Protein AF-A0A937PZT2-F1 (afdb_monomer_lite)

Radius of gyration: 29.82 Å; chains: 1; bounding box: 69×20×67 Å

pLDDT: mean 81.59, std 13.22, range [53.22, 98.12]

Structure (mmCIF, N/CA/C/O backbone):
data_AF-A0A937PZT2-F1
#
_entry.id   AF-A0A937PZT2-F1
#
loop_
_atom_site.group_PDB
_atom_site.id
_atom_site.type_symbol
_atom_site.label_atom_id
_atom_site.label_alt_id
_atom_site.label_comp_id
_atom_site.label_asym_id
_atom_site.label_entity_id
_atom_site.label_seq_id
_atom_site.pdbx_PDB_ins_code
_atom_site.Cartn_x
_atom_site.Cartn_y
_atom_site.Cartn_z
_atom_site.occupancy
_atom_site.B_iso_or_equiv
_atom_site.auth_seq_id
_atom_site.auth_comp_id
_atom_site.auth_asym_id
_atom_site.auth_atom_id
_atom_site.pdbx_PDB_model_num
ATOM 1 N N . MET A 1 1 ? -33.482 -13.984 19.780 1.00 71.88 1 MET A N 1
ATOM 2 C CA . MET A 1 1 ? -32.181 -13.299 19.567 1.00 71.88 1 MET A CA 1
ATOM 3 C C . MET A 1 1 ? -32.305 -11.774 19.459 1.00 71.88 1 MET A C 1
ATOM 5 O O . MET A 1 1 ? -31.570 -11.086 20.154 1.00 71.88 1 MET A O 1
ATOM 9 N N . LEU A 1 2 ? -33.260 -11.227 18.690 1.00 85.56 2 LEU A N 1
ATOM 10 C CA . LEU A 1 2 ? -33.494 -9.770 18.560 1.00 85.56 2 LEU A CA 1
ATOM 11 C C . LEU A 1 2 ? -33.639 -9.013 19.896 1.00 85.56 2 LEU A C 1
ATOM 13 O O . LEU A 1 2 ? -33.110 -7.914 20.042 1.00 85.56 2 LEU A O 1
ATOM 17 N N . ASN A 1 3 ? -34.292 -9.614 20.896 1.00 92.06 3 ASN A N 1
ATOM 18 C CA . ASN A 1 3 ? -34.435 -8.995 22.219 1.00 92.06 3 ASN A CA 1
ATOM 19 C C . ASN A 1 3 ? -33.090 -8.808 22.937 1.00 92.06 3 ASN A C 1
ATOM 21 O O . ASN A 1 3 ? -32.874 -7.772 23.558 1.00 92.06 3 ASN A O 1
ATOM 25 N N . ILE A 1 4 ? -32.165 -9.761 22.798 1.00 92.69 4 ILE A N 1
ATOM 26 C CA . ILE A 1 4 ? -30.829 -9.689 23.406 1.00 92.69 4 ILE A CA 1
ATOM 27 C C . ILE A 1 4 ? -30.022 -8.562 22.753 1.00 92.69 4 ILE A C 1
ATOM 29 O O . ILE A 1 4 ? -29.423 -7.747 23.451 1.00 92.69 4 ILE A O 1
ATOM 33 N N . PHE A 1 5 ? -30.084 -8.448 21.423 1.00 93.56 5 PHE A N 1
ATOM 34 C CA . PHE A 1 5 ? -29.448 -7.356 20.681 1.00 93.56 5 PHE A CA 1
ATOM 35 C C . PHE A 1 5 ? -29.982 -5.977 21.107 1.00 93.56 5 PHE A C 1
ATOM 37 O O . PHE A 1 5 ? -29.216 -5.048 21.366 1.00 93.56 5 PHE A O 1
ATOM 44 N N . LYS A 1 6 ? -31.305 -5.857 21.281 1.00 93.56 6 LYS A N 1
ATOM 45 C CA . LYS A 1 6 ? -31.966 -4.626 21.744 1.00 93.56 6 LYS A CA 1
ATOM 46 C C . LYS A 1 6 ? -31.543 -4.237 23.166 1.00 93.56 6 LYS A C 1
ATOM 48 O O . LYS A 1 6 ? -31.364 -3.053 23.455 1.00 93.56 6 LYS A O 1
ATOM 53 N N . ILE A 1 7 ? -31.362 -5.224 24.046 1.00 92.88 7 ILE A N 1
ATOM 54 C CA . ILE A 1 7 ? -30.861 -5.022 25.414 1.00 92.88 7 ILE A CA 1
ATOM 55 C C . ILE A 1 7 ? -29.391 -4.585 25.388 1.00 92.88 7 ILE A C 1
ATOM 57 O O . ILE A 1 7 ? -29.039 -3.619 26.065 1.00 92.88 7 ILE A O 1
ATOM 61 N N . ALA A 1 8 ? -28.551 -5.221 24.569 1.00 91.75 8 ALA A N 1
ATOM 62 C CA . ALA A 1 8 ? -27.136 -4.880 24.436 1.00 91.75 8 ALA A CA 1
ATOM 63 C C . ALA A 1 8 ? -26.926 -3.432 23.960 1.00 91.75 8 ALA A C 1
ATOM 65 O O . ALA A 1 8 ? -26.168 -2.689 24.581 1.00 91.75 8 ALA A O 1
ATOM 66 N N . ILE A 1 9 ? -27.654 -2.988 22.927 1.00 92.94 9 ILE A N 1
ATOM 67 C CA . ILE A 1 9 ? -27.579 -1.601 22.433 1.00 92.94 9 ILE A CA 1
ATOM 68 C C . ILE A 1 9 ? -28.005 -0.604 23.511 1.00 92.94 9 ILE A C 1
ATOM 70 O O . ILE A 1 9 ? -27.313 0.386 23.748 1.00 92.94 9 ILE A O 1
ATOM 74 N N . ARG A 1 10 ? -29.120 -0.862 24.206 1.00 93.56 10 ARG A N 1
ATOM 75 C CA . ARG A 1 10 ? -29.568 0.003 25.308 1.00 93.56 10 ARG A CA 1
ATOM 76 C C . ARG A 1 10 ? -28.535 0.072 26.430 1.00 93.56 10 ARG A C 1
ATOM 78 O O . ARG A 1 10 ? -28.329 1.145 26.988 1.00 93.56 10 ARG A O 1
ATOM 85 N N . ASN A 1 11 ? -27.865 -1.038 26.729 1.00 92.50 11 ASN A N 1
ATOM 86 C CA . ASN A 1 11 ? -26.810 -1.092 27.736 1.00 92.50 11 ASN A CA 1
ATOM 87 C C . ASN A 1 11 ? -25.594 -0.235 27.341 1.00 92.50 11 ASN A C 1
ATOM 89 O O . ASN A 1 11 ? -25.124 0.578 28.135 1.00 92.50 11 ASN A O 1
ATOM 93 N N . LEU A 1 12 ? -25.136 -0.347 26.091 1.00 92.75 12 LEU A N 1
ATOM 94 C CA . LEU A 1 12 ? -24.042 0.467 25.549 1.00 92.75 12 LEU A CA 1
ATOM 95 C C . LEU A 1 12 ? -24.384 1.967 25.561 1.00 92.75 12 LEU A C 1
ATOM 97 O O . LEU A 1 12 ? -23.583 2.794 25.993 1.00 92.75 12 LEU A O 1
ATOM 101 N N . LEU A 1 13 ? -25.606 2.322 25.156 1.00 91.69 13 LEU A N 1
ATOM 102 C CA . LEU A 1 13 ? -26.080 3.710 25.144 1.00 91.69 13 LEU A CA 1
ATOM 103 C C . LEU A 1 13 ? -26.300 4.290 26.548 1.00 91.69 13 LEU A C 1
ATOM 105 O O . LEU A 1 13 ? -26.262 5.511 26.703 1.00 91.69 13 LEU A O 1
ATOM 109 N N . ARG A 1 14 ? -26.519 3.448 27.567 1.00 93.88 14 ARG A N 1
ATOM 110 C CA . ARG A 1 14 ? -26.635 3.868 28.972 1.00 93.88 14 ARG A CA 1
ATOM 111 C C . ARG A 1 14 ? -25.271 4.207 29.572 1.00 93.88 14 ARG A C 1
ATOM 113 O O . ARG A 1 14 ? -25.140 5.220 30.251 1.00 93.88 14 ARG A O 1
ATOM 120 N N . TYR A 1 15 ? -24.246 3.406 29.282 1.00 91.19 15 TYR A N 1
ATOM 121 C CA . TYR A 1 15 ? -22.889 3.569 29.819 1.00 91.19 15 TYR A CA 1
ATOM 122 C C . TYR A 1 15 ? -21.925 4.224 28.818 1.00 91.19 15 TYR A C 1
ATOM 124 O O . TYR A 1 15 ? -20.812 3.742 28.599 1.00 91.19 15 TYR A O 1
ATOM 132 N N . LYS A 1 16 ? -22.327 5.371 28.250 1.00 89.00 16 LYS A N 1
ATOM 133 C CA . LYS A 1 16 ? -21.617 6.041 27.143 1.00 89.00 16 LYS A CA 1
ATOM 134 C C . LYS A 1 16 ? -20.126 6.256 27.391 1.00 89.00 16 LYS A C 1
ATOM 136 O O . LYS A 1 16 ? -19.334 5.990 26.500 1.00 89.00 16 LYS A O 1
ATOM 141 N N . ARG A 1 17 ? -19.726 6.698 28.591 1.00 93.88 17 ARG A N 1
ATOM 142 C CA . ARG A 1 17 ? -18.309 6.967 28.912 1.00 93.88 17 ARG A CA 1
ATOM 143 C C . ARG A 1 17 ? -17.445 5.708 28.808 1.00 93.88 17 ARG A C 1
ATOM 145 O O . ARG A 1 17 ? -16.409 5.729 28.156 1.00 93.88 17 ARG A O 1
ATOM 152 N N . ARG A 1 18 ? -17.896 4.603 29.409 1.00 94.06 18 ARG A N 1
ATOM 153 C CA . ARG A 1 18 ? -17.177 3.322 29.383 1.00 94.06 18 ARG A CA 1
ATOM 154 C C . ARG A 1 18 ? -17.137 2.746 27.972 1.00 94.06 18 ARG A C 1
ATOM 156 O O . ARG A 1 18 ? -16.071 2.356 27.516 1.00 94.06 18 ARG A O 1
ATOM 163 N N . THR A 1 19 ? -18.280 2.730 27.286 1.00 94.88 19 THR A N 1
ATOM 164 C CA . THR A 1 19 ? -18.370 2.228 25.911 1.00 94.88 19 THR A CA 1
ATOM 165 C C . THR A 1 19 ? -17.485 3.025 24.962 1.00 94.88 19 THR A C 1
ATOM 167 O O . THR A 1 19 ? -16.794 2.418 24.149 1.00 94.88 19 THR A O 1
ATOM 170 N N . LEU A 1 20 ? -17.458 4.355 25.090 1.00 95.06 20 LEU A N 1
ATOM 171 C CA . LEU A 1 20 ? -16.613 5.219 24.271 1.00 95.06 20 LEU A CA 1
ATOM 172 C C . LEU A 1 20 ? -15.132 4.904 24.490 1.00 95.06 20 LEU A C 1
ATOM 174 O O . LEU A 1 20 ? -14.427 4.679 23.519 1.00 95.06 20 LEU A O 1
ATOM 178 N N . LEU A 1 21 ? -14.671 4.801 25.741 1.00 96.00 21 LEU A N 1
ATOM 179 C CA . LEU A 1 21 ? -13.271 4.468 26.034 1.00 96.00 21 LEU A CA 1
ATOM 180 C C . LEU A 1 21 ? -12.857 3.123 25.421 1.00 96.00 21 LEU A C 1
ATOM 182 O O . LEU A 1 21 ? -11.826 3.041 24.758 1.00 96.00 21 LEU A O 1
ATOM 186 N N . THR A 1 22 ? -13.675 2.081 25.588 1.00 95.31 22 THR A N 1
ATOM 187 C CA . THR A 1 22 ? -13.370 0.753 25.034 1.00 95.31 22 THR A CA 1
ATOM 188 C C . THR A 1 22 ? -13.438 0.722 23.510 1.00 95.31 22 THR A C 1
ATOM 190 O O . THR A 1 22 ? -12.576 0.124 22.874 1.00 95.31 22 THR A O 1
ATOM 193 N N . ALA A 1 23 ? -14.440 1.374 22.913 1.00 95.94 23 ALA A N 1
ATOM 194 C CA . ALA A 1 23 ? -14.599 1.410 21.464 1.00 95.94 23 ALA A CA 1
ATOM 195 C C . ALA A 1 23 ? -13.478 2.219 20.806 1.00 95.94 23 ALA A C 1
ATOM 197 O O . ALA A 1 23 ? -12.923 1.773 19.808 1.00 95.94 23 ALA A O 1
ATOM 198 N N . SER A 1 24 ? -13.095 3.356 21.395 1.00 96.56 24 SER A N 1
ATOM 199 C CA . SER A 1 24 ? -11.981 4.175 20.917 1.00 96.56 24 SER A CA 1
ATOM 200 C C . SER A 1 24 ? -10.654 3.431 20.993 1.00 96.56 24 SER A C 1
ATOM 202 O O . SER A 1 24 ? -9.890 3.488 20.039 1.00 96.56 24 SER A O 1
ATOM 204 N N . LEU A 1 25 ? -10.389 2.689 22.074 1.00 96.88 25 LEU A N 1
ATOM 205 C CA . LEU A 1 25 ? -9.168 1.886 22.193 1.00 96.88 25 LEU A CA 1
ATOM 206 C C . LEU A 1 25 ? -9.049 0.868 21.046 1.00 96.88 25 LEU A C 1
ATOM 208 O O . LEU A 1 25 ? -8.008 0.780 20.398 1.00 96.88 25 LEU A O 1
ATOM 212 N N . VAL A 1 26 ? -10.134 0.138 20.766 1.00 97.38 26 VAL A N 1
ATOM 213 C CA . VAL A 1 26 ? -10.181 -0.830 19.660 1.00 97.38 26 VAL A CA 1
ATOM 214 C C . VAL A 1 26 ? -10.065 -0.122 18.310 1.00 97.38 26 VAL A C 1
ATOM 216 O O . VAL A 1 26 ? -9.278 -0.546 17.468 1.00 97.38 26 VAL A O 1
ATOM 219 N N . ALA A 1 27 ? -10.804 0.970 18.107 1.00 97.56 27 ALA A N 1
ATOM 220 C CA . ALA A 1 27 ? -10.792 1.726 16.860 1.00 97.56 27 ALA A CA 1
ATOM 221 C C . ALA A 1 27 ? -9.396 2.270 16.536 1.00 97.56 27 ALA A C 1
ATOM 223 O O . ALA A 1 27 ? -8.922 2.090 15.420 1.00 97.56 27 ALA A O 1
ATOM 224 N N . ILE A 1 28 ? -8.712 2.866 17.516 1.00 97.81 28 ILE A N 1
ATOM 225 C CA . ILE A 1 28 ? -7.344 3.373 17.360 1.00 97.81 28 ILE A CA 1
ATOM 226 C C . I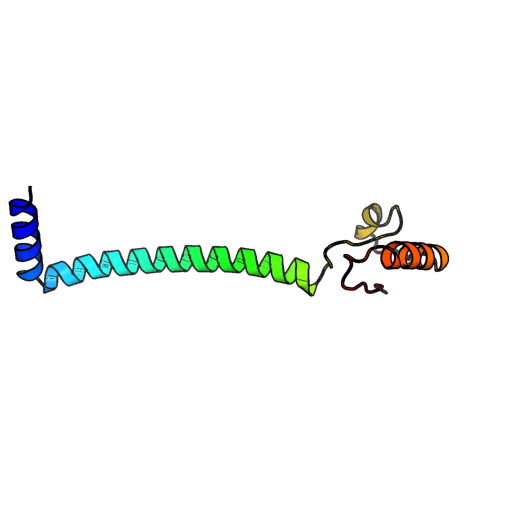LE A 1 28 ? -6.391 2.231 16.983 1.00 97.81 28 ILE A C 1
ATOM 228 O O . ILE A 1 28 ? -5.611 2.377 16.045 1.00 97.81 28 ILE A O 1
ATOM 232 N N . GLY A 1 29 ? -6.487 1.077 17.653 1.00 97.62 29 GLY A N 1
ATOM 233 C CA . GLY A 1 29 ? -5.677 -0.098 17.319 1.00 97.62 29 GLY A CA 1
ATOM 234 C C . GLY A 1 29 ? -5.887 -0.573 15.878 1.00 97.62 29 GLY A C 1
ATOM 235 O O . GLY A 1 29 ? -4.922 -0.788 15.148 1.00 97.62 29 GLY A O 1
ATOM 236 N N . VAL A 1 30 ? -7.143 -0.669 15.436 1.00 98.00 30 VAL A N 1
ATOM 237 C CA . VAL A 1 30 ? -7.483 -1.055 14.057 1.00 98.00 30 VAL A CA 1
ATOM 238 C C . VAL A 1 30 ? -6.975 -0.025 13.049 1.00 98.00 30 VAL A C 1
ATOM 240 O O . VAL A 1 30 ? -6.415 -0.409 12.026 1.00 98.00 30 VAL A O 1
ATOM 243 N N . VAL A 1 31 ? -7.113 1.271 13.337 1.00 98.12 31 VAL A N 1
ATOM 244 C CA . VAL A 1 31 ? -6.598 2.343 12.473 1.00 98.12 31 VAL A CA 1
ATOM 245 C C . VAL A 1 31 ? -5.090 2.205 12.285 1.00 98.12 31 VAL A C 1
ATOM 247 O O . VAL A 1 31 ? -4.627 2.255 11.149 1.00 98.12 31 VAL A O 1
ATOM 250 N N . PHE A 1 32 ? -4.323 1.962 13.350 1.00 97.50 32 PHE A N 1
ATOM 251 C CA . PHE A 1 32 ? -2.877 1.760 13.227 1.00 97.50 32 PHE A CA 1
ATOM 252 C C . PHE A 1 32 ? -2.520 0.554 12.356 1.00 97.50 32 PHE A C 1
ATOM 254 O O . PHE A 1 32 ? -1.647 0.664 11.496 1.00 97.50 32 PHE A O 1
ATOM 261 N N . VAL A 1 33 ? -3.218 -0.572 12.527 1.00 97.69 33 VAL A N 1
ATOM 262 C CA . VAL A 1 33 ? -3.012 -1.767 11.694 1.00 97.69 33 VAL A CA 1
ATOM 263 C C . VAL A 1 33 ? -3.321 -1.468 10.224 1.00 97.69 33 VAL A C 1
ATOM 265 O O . VAL A 1 33 ? -2.531 -1.816 9.347 1.00 97.69 33 VAL A O 1
ATOM 268 N N . LEU A 1 34 ? -4.430 -0.781 9.940 1.00 97.50 34 LEU A N 1
ATOM 269 C CA . LEU A 1 34 ? -4.820 -0.416 8.576 1.00 97.50 34 LEU A CA 1
ATOM 270 C C . LEU A 1 34 ? -3.828 0.548 7.926 1.00 97.50 34 LEU A C 1
ATOM 272 O O . LEU A 1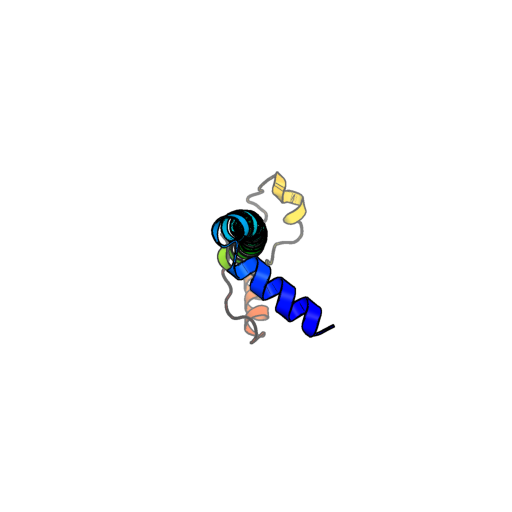 34 ? -3.473 0.355 6.762 1.00 97.50 34 LEU A O 1
ATOM 276 N N . VAL A 1 35 ? -3.363 1.559 8.664 1.00 97.00 35 VAL A N 1
ATOM 277 C CA . VAL A 1 35 ? -2.341 2.497 8.186 1.00 97.00 35 VAL A CA 1
ATOM 278 C C . VAL A 1 35 ? -1.057 1.744 7.867 1.00 97.00 35 VAL A C 1
ATOM 280 O O . VAL A 1 35 ? -0.524 1.916 6.777 1.00 97.00 35 VAL A O 1
ATOM 283 N N . PHE A 1 36 ? -0.598 0.863 8.758 1.00 95.38 36 PHE A N 1
ATOM 284 C CA . PHE A 1 36 ? 0.607 0.070 8.531 1.00 95.38 36 PHE A CA 1
ATOM 285 C C . PHE A 1 36 ? 0.503 -0.778 7.257 1.00 95.38 36 PHE A C 1
ATOM 287 O O . PHE A 1 36 ? 1.357 -0.676 6.380 1.00 95.38 36 PHE A O 1
ATOM 294 N N . ILE A 1 37 ? -0.580 -1.548 7.104 1.00 95.12 37 ILE A N 1
ATOM 295 C CA . ILE A 1 37 ? -0.801 -2.396 5.923 1.00 95.12 37 ILE A CA 1
ATOM 296 C C . ILE A 1 37 ? -0.862 -1.554 4.644 1.00 95.12 37 ILE A C 1
ATOM 298 O O . ILE A 1 37 ? -0.221 -1.894 3.649 1.00 95.12 37 ILE A O 1
ATOM 302 N N . SER A 1 38 ? -1.610 -0.449 4.670 1.00 93.44 38 SER A N 1
ATOM 303 C CA . SER A 1 38 ? -1.799 0.416 3.501 1.00 93.44 38 SER A CA 1
ATOM 304 C C . SER A 1 38 ? -0.492 1.071 3.076 1.00 93.44 38 SER A C 1
ATOM 306 O O . SER A 1 38 ? -0.153 1.072 1.896 1.00 93.44 38 SER A O 1
ATOM 308 N N . VAL A 1 39 ? 0.272 1.587 4.038 1.00 92.56 39 VAL A N 1
ATOM 309 C CA . VAL A 1 39 ? 1.560 2.234 3.794 1.00 92.56 39 VAL A CA 1
ATOM 310 C C . VAL A 1 39 ? 2.573 1.218 3.273 1.00 92.56 39 VAL A C 1
ATOM 312 O O . VAL A 1 39 ? 3.191 1.465 2.241 1.00 92.56 39 VAL A O 1
ATOM 315 N N . SER A 1 40 ? 2.706 0.045 3.897 1.00 90.12 40 SER A N 1
ATOM 316 C CA . SER A 1 40 ? 3.604 -1.011 3.410 1.00 90.12 40 SER A CA 1
ATOM 317 C C . SER A 1 40 ? 3.235 -1.497 2.003 1.00 90.12 40 SER A C 1
ATOM 319 O O . SER A 1 40 ? 4.121 -1.695 1.169 1.00 90.12 40 SER A O 1
ATOM 321 N N . GLY A 1 41 ? 1.941 -1.649 1.706 1.00 87.31 41 GLY A N 1
ATOM 322 C CA . GLY A 1 41 ? 1.460 -1.991 0.366 1.00 87.31 41 GLY A CA 1
ATOM 323 C C . GLY A 1 41 ? 1.767 -0.901 -0.666 1.00 87.31 41 GLY A C 1
ATOM 324 O O . GLY A 1 41 ? 2.275 -1.201 -1.748 1.00 87.31 41 GLY A O 1
ATOM 325 N N . ALA A 1 42 ? 1.532 0.364 -0.311 1.00 85.94 42 ALA A N 1
ATOM 326 C CA . ALA A 1 42 ? 1.833 1.514 -1.158 1.00 85.94 42 ALA A CA 1
ATOM 327 C C . ALA A 1 42 ? 3.334 1.635 -1.437 1.00 85.94 42 ALA A C 1
ATOM 329 O O . ALA A 1 42 ? 3.718 1.795 -2.591 1.00 85.94 42 ALA A O 1
ATOM 330 N N . PHE A 1 43 ? 4.191 1.471 -0.426 1.00 83.38 43 PHE A N 1
ATOM 331 C CA . PHE A 1 43 ? 5.644 1.469 -0.610 1.00 83.38 43 PHE A CA 1
ATOM 332 C C . PHE A 1 43 ? 6.096 0.390 -1.589 1.00 83.38 43 PHE A C 1
ATOM 334 O O . PHE A 1 43 ? 6.920 0.672 -2.452 1.00 83.38 43 PHE A O 1
ATOM 341 N N . LYS A 1 44 ? 5.534 -0.822 -1.514 1.00 77.50 44 LYS A N 1
ATOM 342 C CA . LYS A 1 44 ? 5.837 -1.883 -2.482 1.00 77.50 44 LYS A CA 1
ATOM 343 C C . LYS A 1 44 ? 5.429 -1.481 -3.902 1.00 77.50 44 LYS A C 1
ATOM 345 O O . LYS A 1 44 ? 6.212 -1.662 -4.829 1.00 77.50 44 LYS A O 1
ATOM 350 N N . SER A 1 45 ? 4.232 -0.921 -4.074 1.00 76.25 45 SER A N 1
ATOM 351 C CA . SER A 1 45 ? 3.745 -0.487 -5.389 1.00 76.25 45 SER A CA 1
ATOM 352 C C . SER A 1 45 ? 4.560 0.673 -5.959 1.00 76.25 45 SER A C 1
ATOM 354 O O . SER A 1 45 ? 4.882 0.662 -7.141 1.00 76.25 45 SER A O 1
ATOM 356 N N . ILE A 1 46 ? 4.916 1.654 -5.127 1.00 80.50 46 ILE A N 1
ATOM 357 C CA . ILE A 1 46 ? 5.741 2.802 -5.516 1.00 80.50 46 ILE A CA 1
ATOM 358 C C . ILE A 1 46 ? 7.151 2.342 -5.859 1.00 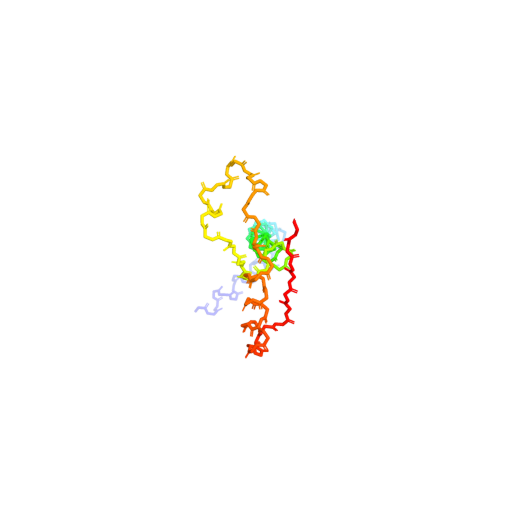80.50 46 ILE A C 1
ATOM 360 O O . ILE A 1 46 ? 7.690 2.773 -6.865 1.00 80.50 46 ILE A O 1
ATOM 364 N N . MET A 1 47 ? 7.740 1.444 -5.072 1.00 73.25 47 MET A N 1
ATOM 365 C CA . MET A 1 47 ? 9.068 0.905 -5.351 1.00 73.25 47 MET A CA 1
ATOM 366 C C . MET A 1 47 ? 9.094 0.164 -6.693 1.00 73.25 47 MET A C 1
ATOM 368 O O . MET A 1 47 ? 9.991 0.395 -7.494 1.00 73.25 47 MET A O 1
ATOM 372 N N . ILE A 1 48 ? 8.086 -0.667 -6.979 1.00 69.00 48 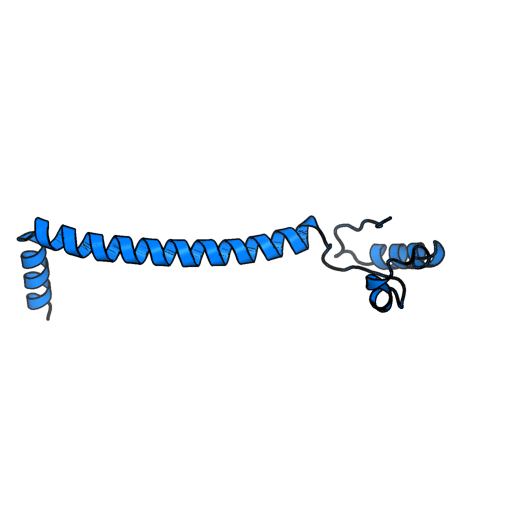ILE A N 1
ATOM 373 C CA . ILE A 1 48 ? 7.974 -1.351 -8.275 1.00 69.00 48 ILE A CA 1
ATOM 374 C C . ILE A 1 48 ? 7.749 -0.339 -9.406 1.00 69.00 48 ILE A C 1
ATOM 376 O O . ILE A 1 48 ? 8.450 -0.408 -10.411 1.00 69.00 48 ILE A O 1
ATOM 380 N N . GLY A 1 49 ? 6.822 0.608 -9.239 1.00 65.38 49 GLY A N 1
ATOM 381 C CA . GLY A 1 49 ? 6.487 1.611 -10.254 1.00 65.38 49 GLY A CA 1
ATOM 382 C C . GLY A 1 49 ? 7.640 2.569 -10.545 1.00 65.38 49 GLY A C 1
ATOM 383 O O . GLY A 1 49 ? 8.012 2.749 -11.692 1.00 65.38 49 GLY A O 1
ATOM 384 N N . GLN A 1 50 ? 8.301 3.120 -9.527 1.00 61.19 50 GLN A N 1
ATOM 385 C CA . GLN A 1 50 ? 9.454 4.001 -9.728 1.00 61.19 50 GLN A CA 1
ATOM 386 C C . GLN A 1 50 ? 10.627 3.268 -10.379 1.00 61.19 50 GLN A C 1
ATOM 388 O O . GLN A 1 50 ? 11.247 3.804 -11.293 1.00 61.19 50 GLN A O 1
ATOM 393 N N . ILE A 1 51 ? 10.933 2.039 -9.958 1.00 57.94 51 ILE A N 1
ATOM 394 C CA . ILE A 1 51 ? 12.044 1.282 -10.552 1.00 57.94 51 ILE A CA 1
ATOM 395 C C . ILE A 1 51 ? 11.722 0.892 -12.004 1.00 57.94 51 ILE A C 1
ATOM 397 O O . ILE A 1 51 ? 12.582 1.018 -12.877 1.00 57.94 51 ILE A O 1
ATOM 401 N N . THR A 1 52 ? 10.488 0.463 -12.277 1.00 57.22 52 THR A N 1
ATOM 402 C CA . THR A 1 52 ? 10.083 -0.040 -13.600 1.00 57.22 52 THR A CA 1
ATOM 403 C C . THR A 1 52 ? 9.792 1.094 -14.585 1.00 57.22 52 THR A C 1
ATOM 405 O O . THR A 1 52 ? 10.353 1.090 -15.680 1.00 57.22 52 THR A O 1
ATOM 408 N N . ASP A 1 53 ? 8.995 2.089 -14.188 1.00 56.19 53 ASP A N 1
ATOM 409 C CA . ASP A 1 53 ? 8.522 3.164 -15.071 1.00 56.19 53 ASP A CA 1
ATOM 410 C C . ASP A 1 53 ? 9.543 4.300 -15.221 1.00 56.19 53 ASP A C 1
ATOM 412 O O . ASP A 1 53 ? 9.581 4.944 -16.264 1.00 56.19 53 ASP A O 1
ATOM 416 N N . SER A 1 54 ? 10.393 4.565 -14.214 1.00 53.66 54 SER A N 1
ATOM 417 C CA . SER A 1 54 ? 11.373 5.669 -14.294 1.00 53.66 54 SER A CA 1
ATOM 418 C C . SER A 1 54 ? 12.800 5.241 -14.641 1.00 53.66 54 SER A C 1
ATOM 420 O O . SER A 1 54 ? 13.535 6.052 -15.202 1.00 53.66 54 SER A O 1
ATOM 422 N N . PHE A 1 55 ? 13.232 4.009 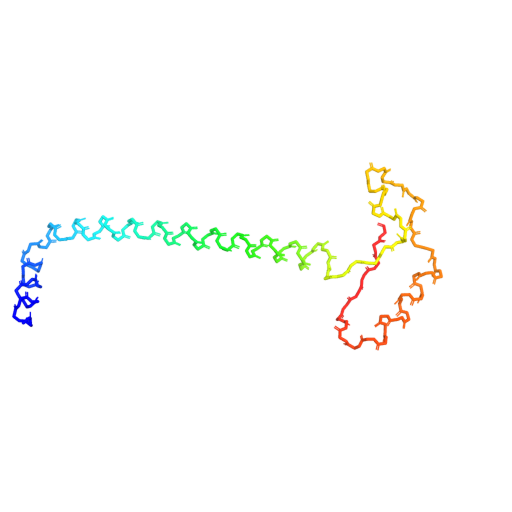-14.330 1.00 53.22 55 PHE A N 1
ATOM 423 C CA . PHE A 1 55 ? 14.669 3.686 -14.359 1.00 53.22 55 PHE A CA 1
ATOM 424 C C . PHE A 1 55 ? 15.108 2.516 -15.232 1.00 53.22 55 PHE A C 1
ATOM 426 O O . PHE A 1 55 ? 16.297 2.468 -15.554 1.00 53.22 55 PHE A O 1
ATOM 433 N N . LEU A 1 56 ? 14.248 1.590 -15.654 1.00 56.12 56 LEU A N 1
ATOM 434 C CA . LEU A 1 56 ? 14.725 0.444 -16.441 1.00 56.12 56 LEU A CA 1
ATOM 435 C C . LEU A 1 56 ? 14.134 0.299 -17.837 1.00 56.12 56 LEU A C 1
ATOM 437 O O . LEU A 1 56 ? 14.789 -0.357 -18.648 1.00 56.12 56 LEU A O 1
ATOM 441 N N . GLY A 1 57 ? 12.995 0.922 -18.147 1.00 63.06 57 GLY A N 1
ATOM 442 C CA . GLY A 1 57 ? 12.205 0.491 -19.299 1.00 63.06 57 GLY A CA 1
ATOM 443 C C . GLY A 1 57 ? 11.744 -0.961 -19.106 1.00 63.06 57 GLY A C 1
ATOM 444 O O . GLY A 1 57 ? 12.358 -1.749 -18.386 1.00 63.06 57 GLY A O 1
ATOM 445 N N . HIS A 1 58 ? 10.638 -1.355 -19.728 1.00 67.44 58 HIS A N 1
ATOM 446 C CA . HIS A 1 58 ? 10.114 -2.712 -19.522 1.00 67.44 58 HIS A CA 1
ATOM 447 C C . HIS A 1 58 ? 11.058 -3.808 -20.050 1.00 67.44 58 HIS A C 1
ATOM 449 O O . HIS A 1 58 ? 11.001 -4.947 -19.592 1.00 67.44 58 HIS A O 1
ATOM 455 N N . ILE A 1 59 ? 11.936 -3.466 -21.003 1.00 76.56 59 ILE A N 1
ATOM 456 C CA . ILE A 1 59 ? 12.885 -4.376 -21.650 1.00 76.56 59 ILE A CA 1
ATOM 457 C C . ILE A 1 59 ? 14.211 -3.642 -21.880 1.00 76.56 59 ILE A C 1
ATOM 459 O O . ILE A 1 59 ? 14.221 -2.510 -22.361 1.00 76.56 59 ILE A O 1
ATOM 463 N N . GLN A 1 60 ? 15.336 -4.308 -21.596 1.00 77.56 60 GLN A N 1
ATOM 464 C CA . GLN A 1 60 ? 16.674 -3.834 -21.959 1.00 77.56 60 GLN A CA 1
ATOM 465 C C . GLN A 1 60 ? 17.361 -4.809 -22.908 1.00 77.56 60 GLN A C 1
ATOM 467 O O . GLN A 1 60 ? 17.354 -6.020 -22.687 1.00 77.56 60 GLN A O 1
ATOM 472 N N . ILE A 1 61 ? 17.985 -4.265 -23.950 1.00 81.00 61 ILE A N 1
ATOM 473 C CA . ILE A 1 61 ? 18.737 -5.026 -24.945 1.00 81.00 61 ILE A CA 1
ATOM 474 C C . ILE A 1 61 ? 20.215 -4.702 -24.749 1.00 81.00 61 ILE A C 1
ATOM 476 O O . ILE A 1 61 ? 20.615 -3.546 -24.850 1.00 81.00 61 ILE A O 1
ATOM 480 N N . HIS A 1 62 ? 21.015 -5.731 -24.474 1.00 80.88 62 HIS A N 1
ATOM 481 C CA . HIS A 1 62 ? 22.451 -5.613 -24.222 1.00 80.88 62 HIS A CA 1
ATOM 482 C C . HIS A 1 62 ? 23.246 -6.513 -25.166 1.00 80.88 62 HIS A C 1
ATOM 484 O O . HIS A 1 62 ? 22.735 -7.517 -25.671 1.00 80.88 62 HIS A O 1
ATOM 490 N N . LYS A 1 63 ? 24.527 -6.190 -25.378 1.00 79.62 63 LYS A N 1
ATOM 491 C CA . LYS A 1 63 ? 25.455 -7.075 -26.095 1.00 79.62 63 LYS A CA 1
ATOM 492 C C . LYS A 1 63 ? 25.606 -8.393 -25.328 1.00 79.62 63 LYS A C 1
ATOM 494 O O . LYS A 1 63 ? 25.711 -8.406 -24.101 1.00 79.62 63 LYS A O 1
ATOM 499 N N . MET A 1 64 ? 25.649 -9.511 -26.052 1.00 77.38 64 MET A N 1
ATOM 500 C CA . MET A 1 64 ? 25.904 -10.827 -25.456 1.00 77.38 64 MET A CA 1
ATOM 501 C C . MET A 1 64 ? 27.181 -10.793 -24.600 1.00 77.38 64 MET A C 1
ATOM 503 O O . MET A 1 64 ? 28.213 -10.307 -25.056 1.00 77.38 64 MET A O 1
ATOM 507 N N . GLY A 1 65 ? 27.103 -11.290 -23.362 1.00 72.81 65 GLY A N 1
ATOM 508 C CA . GLY A 1 65 ? 28.215 -11.274 -22.399 1.00 72.81 65 GLY A CA 1
ATOM 509 C C . GLY A 1 65 ? 28.282 -10.040 -21.487 1.00 72.81 65 GLY A C 1
ATOM 510 O O . GLY A 1 65 ? 29.030 -10.060 -20.512 1.00 72.81 65 GLY A O 1
ATOM 511 N N . TYR A 1 66 ? 27.465 -9.005 -21.725 1.00 72.00 66 TYR A N 1
ATOM 512 C CA . TYR A 1 66 ? 27.408 -7.807 -20.875 1.00 72.00 66 TYR A CA 1
ATOM 513 C C . TYR A 1 66 ? 27.066 -8.139 -19.412 1.00 72.00 66 TYR A C 1
ATOM 515 O O . TYR A 1 66 ? 27.766 -7.699 -18.506 1.00 72.00 66 TYR A O 1
ATOM 523 N N . LEU A 1 67 ? 26.072 -9.009 -19.179 1.00 67.81 67 LEU A N 1
ATOM 524 C CA . LEU A 1 67 ? 25.654 -9.424 -17.829 1.00 67.81 67 LEU A CA 1
ATOM 525 C C . LEU A 1 67 ? 26.754 -10.161 -17.042 1.00 67.81 67 LEU A C 1
ATOM 527 O O . LEU A 1 67 ? 26.787 -10.075 -15.821 1.00 67.81 67 LEU A O 1
ATOM 531 N N . ALA A 1 68 ? 27.668 -10.855 -17.729 1.00 65.81 68 ALA A N 1
ATOM 532 C CA . ALA A 1 68 ? 28.779 -11.573 -17.096 1.00 65.81 68 ALA A CA 1
ATOM 533 C C . ALA A 1 68 ? 29.946 -10.651 -16.700 1.00 65.81 68 ALA A C 1
ATOM 535 O O . ALA A 1 68 ? 30.870 -11.090 -16.024 1.00 65.81 68 ALA A O 1
ATOM 536 N N . SER A 1 69 ? 29.911 -9.387 -17.136 1.00 57.00 69 SER A N 1
ATOM 537 C CA . SER A 1 69 ? 30.994 -8.417 -16.945 1.00 57.00 69 SER A CA 1
ATOM 538 C C . SER A 1 69 ? 30.567 -7.200 -16.121 1.00 57.00 69 SER A C 1
ATOM 540 O O . SER A 1 69 ? 31.349 -6.257 -16.003 1.00 57.00 69 SER A O 1
ATOM 542 N N . ILE A 1 70 ? 29.347 -7.199 -15.564 1.00 58.97 70 ILE A N 1
ATOM 543 C CA . ILE A 1 70 ? 28.787 -6.063 -14.811 1.00 58.97 70 ILE A CA 1
ATOM 544 C C . ILE A 1 70 ? 29.727 -5.633 -13.681 1.00 58.97 70 ILE A C 1
ATOM 546 O O . ILE A 1 70 ? 29.981 -4.440 -13.535 1.00 58.97 70 ILE A O 1
ATOM 550 N N . ASP A 1 71 ? 30.321 -6.591 -12.966 1.00 56.91 71 ASP A N 1
ATOM 551 C CA . ASP A 1 71 ? 31.236 -6.320 -11.848 1.00 56.91 71 ASP A CA 1
ATOM 552 C C . ASP A 1 71 ? 32.528 -5.597 -12.274 1.00 56.91 71 ASP A C 1
ATOM 554 O O . ASP A 1 71 ? 33.201 -4.985 -11.448 1.00 56.91 71 ASP A O 1
ATOM 558 N N . THR A 1 72 ? 32.876 -5.636 -13.566 1.00 59.56 72 THR A N 1
ATOM 559 C CA . THR A 1 72 ? 34.106 -5.035 -14.116 1.00 59.56 72 THR A CA 1
ATOM 560 C C . THR A 1 72 ? 33.880 -3.744 -14.907 1.00 59.56 72 THR A C 1
ATOM 562 O O . THR A 1 72 ? 34.861 -3.143 -15.337 1.00 59.56 72 THR A O 1
ATOM 565 N N . LEU A 1 73 ? 32.621 -3.312 -15.104 1.00 57.88 73 LEU A N 1
ATOM 566 C CA . LEU A 1 73 ? 32.245 -2.100 -15.861 1.00 57.88 73 LEU A CA 1
ATOM 567 C C . LEU A 1 73 ? 33.084 -1.883 -17.148 1.00 57.88 73 LEU A C 1
ATOM 569 O O . LEU A 1 73 ? 33.662 -0.808 -17.341 1.00 57.88 73 LEU A O 1
ATOM 573 N N . PRO A 1 74 ? 33.217 -2.884 -18.039 1.00 58.62 74 PRO A N 1
ATOM 574 C CA . PRO A 1 74 ? 34.122 -2.765 -19.169 1.00 58.62 74 PRO A CA 1
ATOM 575 C C . PRO A 1 74 ? 33.570 -1.770 -20.196 1.00 58.62 74 PRO A C 1
ATOM 577 O O . PRO A 1 74 ? 32.523 -1.992 -20.805 1.00 58.62 74 PRO A O 1
ATOM 580 N N . LEU A 1 75 ? 34.336 -0.709 -20.463 1.00 61.47 75 LEU A N 1
ATOM 581 C CA . LEU A 1 75 ? 34.050 0.320 -21.479 1.00 61.47 75 LEU A CA 1
ATOM 582 C C . LEU A 1 75 ? 34.008 -0.224 -22.928 1.00 61.47 75 LEU A C 1
ATOM 584 O O . LEU A 1 75 ? 33.763 0.520 -23.872 1.00 61.47 75 LEU A O 1
ATOM 588 N N . THR A 1 76 ? 34.271 -1.519 -23.125 1.00 63.44 76 THR A N 1
ATOM 589 C CA . THR A 1 76 ? 34.404 -2.185 -24.431 1.00 63.44 76 THR A CA 1
ATOM 590 C C . THR A 1 76 ? 33.163 -2.976 -24.858 1.00 63.44 76 THR A C 1
ATOM 592 O O . THR A 1 76 ? 33.135 -3.522 -25.963 1.00 63.44 76 THR A O 1
ATOM 595 N N . MET A 1 77 ? 32.125 -3.048 -24.016 1.00 69.06 77 MET A N 1
ATOM 596 C CA . MET A 1 77 ? 30.934 -3.877 -24.264 1.00 69.06 77 MET A CA 1
ATOM 597 C C . MET A 1 77 ? 29.734 -3.119 -24.848 1.00 69.06 77 MET A C 1
ATOM 599 O O . MET A 1 77 ? 28.637 -3.677 -24.928 1.00 69.06 77 MET A O 1
ATOM 603 N N . ASN A 1 78 ? 29.951 -1.895 -25.334 1.00 72.31 78 ASN A N 1
ATOM 604 C CA . ASN A 1 78 ? 28.938 -1.137 -26.065 1.00 72.31 78 ASN A CA 1
ATOM 605 C C . ASN A 1 78 ? 28.506 -1.874 -27.344 1.00 72.31 78 ASN A C 1
ATOM 607 O O . ASN A 1 78 ? 29.277 -2.613 -27.969 1.00 72.31 78 ASN A O 1
ATOM 611 N N . MET A 1 79 ? 27.241 -1.696 -27.725 1.00 75.19 79 MET A N 1
ATOM 612 C CA . MET A 1 79 ? 26.723 -2.244 -28.976 1.00 75.19 79 MET A CA 1
ATOM 613 C C . MET A 1 79 ? 27.335 -1.506 -30.167 1.00 75.19 79 MET A C 1
ATOM 615 O O . MET A 1 79 ? 27.348 -0.279 -30.214 1.00 75.19 79 MET A O 1
ATOM 619 N N . ASP A 1 80 ? 27.802 -2.260 -31.161 1.00 81.44 80 ASP A N 1
ATOM 620 C CA . ASP A 1 80 ? 28.324 -1.676 -32.394 1.00 81.44 80 ASP A CA 1
ATOM 621 C C . ASP A 1 80 ? 27.195 -1.000 -33.190 1.00 81.44 80 ASP A C 1
ATOM 623 O O . ASP A 1 80 ? 26.050 -1.460 -33.177 1.00 81.44 80 ASP A O 1
ATOM 627 N N . ALA A 1 81 ? 27.513 0.030 -33.980 1.00 80.38 81 ALA A N 1
ATOM 628 C CA . ALA A 1 81 ? 26.519 0.787 -34.756 1.00 80.38 81 ALA 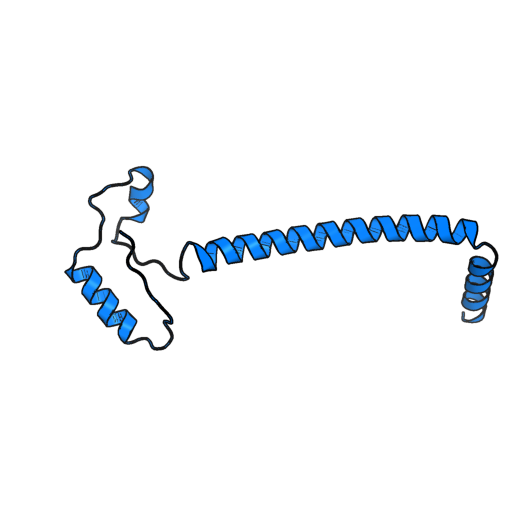A CA 1
ATOM 629 C C . ALA A 1 81 ? 25.641 -0.089 -35.679 1.00 80.38 81 ALA A C 1
ATOM 631 O O . ALA A 1 81 ? 24.473 0.214 -35.913 1.00 80.38 81 ALA A O 1
ATOM 632 N N . LYS A 1 82 ? 26.178 -1.209 -36.187 1.00 83.38 82 LYS A N 1
ATOM 633 C CA . LYS A 1 82 ? 25.411 -2.193 -36.976 1.00 83.38 82 LYS A CA 1
ATOM 634 C C . LYS A 1 82 ? 24.381 -2.948 -36.130 1.00 83.38 82 LYS A C 1
ATOM 636 O O . LYS A 1 82 ? 23.289 -3.232 -36.611 1.00 83.38 82 LYS A O 1
ATOM 641 N N . ALA A 1 83 ? 24.732 -3.282 -34.889 1.00 81.81 83 ALA A N 1
ATOM 642 C CA . ALA A 1 83 ? 23.842 -3.973 -33.964 1.00 81.81 83 ALA A CA 1
ATOM 643 C C . ALA A 1 83 ? 22.714 -3.046 -33.494 1.00 81.81 83 ALA A C 1
ATOM 645 O O . ALA A 1 83 ? 21.568 -3.481 -33.449 1.00 81.81 83 ALA A O 1
ATOM 646 N N . VAL A 1 84 ? 23.021 -1.769 -33.237 1.00 83.88 84 VAL A N 1
ATOM 647 C CA . VAL A 1 84 ? 22.019 -0.743 -32.900 1.00 83.88 84 VAL A CA 1
ATOM 648 C C . VAL A 1 84 ? 21.002 -0.582 -34.032 1.00 83.88 84 VAL A C 1
ATOM 650 O O . VAL A 1 84 ? 19.810 -0.750 -33.794 1.00 83.88 84 VAL A O 1
ATOM 653 N N . LYS A 1 85 ? 21.454 -0.397 -35.282 1.00 84.62 85 LYS A N 1
ATOM 654 C CA . LYS A 1 85 ? 20.551 -0.281 -36.445 1.00 84.62 85 LYS A CA 1
ATOM 655 C C . LYS A 1 85 ? 19.635 -1.490 -36.626 1.00 84.62 85 LYS A C 1
ATOM 657 O O . LYS A 1 85 ? 18.451 -1.335 -36.899 1.00 84.62 85 LYS A O 1
ATOM 662 N N . LYS A 1 86 ? 20.162 -2.704 -36.435 1.00 86.50 86 LYS A N 1
ATOM 663 C CA . LYS A 1 86 ? 19.361 -3.934 -36.518 1.00 86.50 86 LYS A CA 1
ATOM 664 C C . LYS A 1 86 ? 18.243 -3.963 -35.470 1.00 86.50 86 LYS A C 1
ATOM 666 O O . LYS A 1 86 ? 17.161 -4.475 -35.746 1.00 86.50 86 LYS A O 1
ATOM 671 N N . VAL A 1 87 ? 18.510 -3.447 -34.271 1.00 85.88 87 VAL A N 1
ATOM 672 C CA . VAL A 1 87 ? 17.519 -3.357 -33.194 1.00 85.88 87 VAL A CA 1
ATOM 673 C C . VAL A 1 87 ? 16.482 -2.273 -33.494 1.00 85.88 87 VAL A C 1
ATOM 675 O O . VAL A 1 87 ? 15.295 -2.544 -33.359 1.00 85.88 87 VAL A O 1
ATOM 678 N N . GLU A 1 88 ? 16.889 -1.103 -33.987 1.00 85.38 88 GLU A N 1
ATOM 679 C CA . GLU A 1 88 ? 15.963 -0.038 -34.412 1.00 85.38 88 GLU A CA 1
ATOM 680 C C . GLU A 1 88 ? 15.019 -0.499 -35.537 1.00 85.38 88 GLU A C 1
ATOM 682 O O . GLU A 1 88 ? 13.807 -0.278 -35.478 1.00 85.38 88 GLU A O 1
ATOM 687 N N . GLU A 1 89 ? 15.539 -1.213 -36.538 1.00 87.38 89 GLU A N 1
ATOM 688 C CA . GLU A 1 89 ? 14.735 -1.790 -37.626 1.00 87.38 89 GLU A CA 1
ATOM 689 C C . GLU A 1 89 ? 13.757 -2.874 -37.151 1.00 87.38 89 GLU A C 1
ATOM 691 O O . GLU A 1 89 ? 12.716 -3.076 -37.775 1.00 87.38 89 GLU A O 1
ATOM 696 N N . ALA A 1 90 ? 14.083 -3.599 -36.079 1.00 86.38 90 ALA A N 1
ATOM 697 C CA . ALA A 1 90 ? 13.198 -4.605 -35.500 1.00 86.38 90 ALA A CA 1
ATOM 698 C C . ALA A 1 90 ? 12.109 -3.964 -34.626 1.00 86.38 90 ALA A C 1
ATOM 700 O O . ALA A 1 90 ? 10.945 -4.341 -34.732 1.00 86.38 90 ALA A O 1
ATOM 701 N N . ILE A 1 91 ? 12.480 -2.974 -33.807 1.00 86.38 91 ILE A N 1
ATOM 702 C CA . ILE A 1 91 ? 11.573 -2.237 -32.916 1.00 86.38 91 ILE A CA 1
ATOM 703 C C . ILE A 1 91 ? 10.547 -1.435 -33.719 1.00 86.38 91 ILE A C 1
ATOM 705 O O . ILE A 1 91 ? 9.363 -1.483 -33.413 1.00 86.38 91 ILE A O 1
ATOM 709 N N . SER A 1 92 ? 10.971 -0.768 -34.795 1.00 84.00 92 SER A N 1
ATOM 710 C CA . SER A 1 92 ? 10.083 0.028 -35.660 1.00 84.00 92 SER A CA 1
ATOM 711 C C . SER A 1 92 ? 8.985 -0.781 -36.363 1.00 84.00 92 SER A C 1
ATOM 713 O O . SER A 1 92 ? 8.024 -0.200 -36.862 1.00 84.00 92 SER A O 1
ATOM 715 N N . ARG A 1 93 ? 9.100 -2.114 -36.405 1.00 89.31 93 ARG A N 1
ATOM 716 C CA . ARG A 1 93 ? 8.077 -3.011 -36.970 1.00 89.31 93 ARG A CA 1
ATOM 717 C C . ARG A 1 93 ? 7.021 -3.443 -35.953 1.00 89.31 93 ARG A C 1
ATOM 719 O O . ARG A 1 93 ? 6.051 -4.080 -36.353 1.00 89.31 93 ARG A O 1
ATOM 726 N N . ILE A 1 94 ? 7.214 -3.144 -34.670 1.00 87.81 94 ILE A N 1
ATOM 727 C CA . ILE A 1 94 ? 6.325 -3.551 -33.582 1.00 87.81 94 ILE A CA 1
ATOM 728 C C . ILE A 1 94 ? 5.542 -2.316 -33.135 1.00 87.81 94 ILE A C 1
ATOM 730 O O . ILE A 1 94 ? 6.089 -1.411 -32.512 1.00 87.81 94 ILE A O 1
ATOM 734 N N . SER A 1 95 ? 4.254 -2.279 -33.467 1.00 83.00 95 SER A N 1
ATOM 735 C CA . SER A 1 95 ? 3.350 -1.159 -33.166 1.00 83.00 95 SER A CA 1
ATOM 736 C C . SER A 1 95 ? 3.079 -0.944 -31.675 1.00 83.00 95 SER A C 1
ATOM 738 O O . SER A 1 95 ? 2.646 0.128 -31.269 1.00 83.00 95 SER A O 1
ATOM 740 N N . GLU A 1 96 ? 3.317 -1.966 -30.862 1.00 86.69 96 GLU A N 1
ATOM 741 C CA . GLU A 1 96 ? 3.063 -2.006 -29.426 1.00 86.69 96 GLU A CA 1
ATOM 742 C C . GLU A 1 96 ? 4.180 -1.340 -28.608 1.00 86.69 96 GLU A C 1
ATOM 744 O O . GLU A 1 96 ? 4.039 -1.175 -27.397 1.00 86.69 96 GLU A O 1
ATOM 749 N N . ILE A 1 97 ? 5.296 -0.964 -29.243 1.00 83.00 97 ILE A N 1
ATOM 750 C CA . ILE A 1 97 ? 6.396 -0.263 -28.578 1.00 83.00 97 ILE A CA 1
ATOM 751 C C . ILE A 1 97 ? 6.114 1.240 -28.601 1.00 83.00 97 ILE A C 1
ATOM 753 O O . ILE A 1 97 ? 6.202 1.885 -29.641 1.00 83.00 97 ILE A O 1
ATOM 757 N N . GLU A 1 98 ? 5.810 1.802 -27.432 1.00 79.88 98 GLU A N 1
ATOM 758 C CA . GLU A 1 98 ? 5.478 3.223 -27.274 1.00 79.88 98 GLU A CA 1
ATOM 759 C C . GLU A 1 98 ? 6.699 4.146 -27.431 1.00 79.88 98 GLU A C 1
ATOM 761 O O . GLU A 1 98 ? 6.615 5.195 -28.069 1.00 79.88 98 GLU A O 1
ATOM 766 N N . ALA A 1 99 ? 7.851 3.759 -26.873 1.00 80.00 99 ALA A N 1
ATOM 767 C CA . ALA A 1 99 ? 9.088 4.532 -26.952 1.00 80.00 99 ALA A CA 1
ATOM 768 C C . ALA A 1 99 ? 10.327 3.655 -26.725 1.00 80.00 99 ALA A C 1
ATOM 770 O O . ALA A 1 99 ? 10.276 2.635 -26.035 1.00 80.00 99 ALA A O 1
ATOM 771 N N . TYR A 1 100 ? 11.468 4.087 -27.261 1.00 84.06 100 TYR A N 1
ATOM 772 C CA . TYR A 1 100 ? 12.779 3.515 -26.957 1.00 84.06 100 TYR A CA 1
ATOM 773 C C . TYR A 1 100 ? 13.819 4.629 -26.799 1.00 84.06 100 TYR A C 1
ATOM 775 O O . TYR A 1 100 ? 13.679 5.708 -27.371 1.00 84.06 100 TYR A O 1
ATOM 783 N N . SER A 1 101 ? 14.866 4.374 -26.012 1.00 81.62 101 SER A N 1
ATOM 784 C CA . SER A 1 101 ? 15.969 5.317 -25.811 1.00 81.62 101 SER A CA 1
ATOM 785 C C . SER A 1 101 ? 17.304 4.571 -25.748 1.00 81.62 101 SER A C 1
ATOM 787 O O . SER A 1 101 ? 17.415 3.604 -24.985 1.00 81.62 101 SER A O 1
ATOM 789 N N . PRO A 1 102 ? 18.319 4.973 -26.533 1.00 81.06 102 PRO A N 1
ATOM 790 C CA . PRO A 1 102 ? 19.663 4.430 -26.402 1.00 81.06 102 PRO A CA 1
ATOM 791 C C . PRO A 1 102 ? 20.304 4.911 -25.093 1.00 81.06 102 PRO A C 1
ATOM 793 O O . PRO A 1 102 ? 20.214 6.084 -24.730 1.00 81.06 102 PRO A O 1
ATOM 796 N N . ARG A 1 103 ? 20.985 4.004 -24.389 1.00 71.44 103 ARG A N 1
ATOM 797 C CA . ARG A 1 103 ? 21.817 4.341 -23.226 1.00 71.44 103 ARG A CA 1
ATOM 798 C C . ARG A 1 103 ? 23.275 4.451 -23.659 1.00 71.44 103 ARG A C 1
ATOM 800 O O . ARG A 1 103 ? 23.760 3.565 -24.360 1.00 71.44 103 ARG A O 1
ATOM 807 N N . ILE A 1 104 ? 23.912 5.557 -23.277 1.00 61.19 104 ILE A N 1
ATOM 808 C CA . ILE A 1 104 ? 25.326 5.874 -23.538 1.00 61.19 104 ILE A CA 1
ATOM 809 C C . ILE A 1 104 ? 26.172 5.356 -22.380 1.00 61.19 104 ILE A C 1
ATOM 811 O O . ILE A 1 104 ? 25.726 5.543 -21.224 1.00 61.19 104 ILE A O 1
#

Foldseek 3Di:
DVVVVVVVVVVCVVPVVVNVVVVVVVVVVVVVVVCVVVVVVVVVVCVCCCCDVPPDDVDDDFAPCCVVCVVPPDPPRDDDPVRVVVVVVVLVVDPPDPDDDDDD

Sequence (104 aa):
MLNIFKIAIRNLLRYKRRTLLTASLVAIGVVFVLVFISVSGAFKSIMIGQITDSFLGHIQIHKMGYLASIDTLPLTMNMDAKAVKKVEEAISRISEIEAYSPRI

Secondary structure (DSSP, 8-state):
-HHHHHHHHHHHHHSHHHHHHHHHHHHHHHHHHHHHHHHHHHHHHHHHHIIIIIII-S-----TTGGGGGGG--TT-PPPHHHHHHHHHHHTT-TT--------